Protein AF-A0A3L7VTV3-F1 (afdb_monomer_lite)

pLDDT: mean 96.02, std 2.48, range [87.56, 98.62]

Foldseek 3Di:
DQVCVVVVNPVDAAFAEDPAAPDDDRDDPCVVQPPVSPNPDDGDDDPDDHDPPGDVVVVVVCCVPDPDDDDDDDPDDPRD

Secondary structure (DSSP, 8-state):
-HHHHHTT-TTS--B---SS-SSS-----HHHH-TTSBTB---PPPS---BTT-HHHHHHHHHHH-SSPPPP---S-TT-

Sequence (80 aa):
MRLLHLYGADDVPVAEGAVGPLAGPLERATEVHGEGGLGNTKLPKAPRTAEPEGAVALMARILEASPEPVAIAPVGPLTN

Radius of gyration: 14.78 Å; chains: 1; bounding box: 29×27×37 Å

Structure (mmCIF, N/CA/C/O backbone):
data_AF-A0A3L7VTV3-F1
#
_entry.id   AF-A0A3L7VTV3-F1
#
loop_
_atom_site.group_PDB
_atom_site.id
_atom_site.type_symbol
_atom_site.label_atom_id
_atom_site.label_alt_id
_atom_site.label_comp_id
_atom_site.label_asym_id
_atom_site.label_entity_id
_atom_site.label_seq_id
_atom_site.pdbx_PDB_ins_code
_atom_site.Cartn_x
_atom_site.Cartn_y
_atom_site.Cartn_z
_atom_site.occupancy
_atom_site.B_iso_or_equiv
_atom_site.auth_seq_id
_atom_site.auth_comp_id
_atom_site.auth_asym_id
_atom_site.auth_atom_id
_atom_site.pdbx_PDB_model_num
ATOM 1 N N . MET A 1 1 ? -4.718 -4.190 -7.093 1.00 94.38 1 MET A N 1
ATOM 2 C CA . MET A 1 1 ? -6.101 -4.573 -7.472 1.00 94.38 1 MET A CA 1
ATOM 3 C C . MET A 1 1 ? -6.213 -5.877 -8.252 1.00 94.38 1 MET A C 1
ATOM 5 O O . MET A 1 1 ? -7.004 -6.711 -7.847 1.00 94.38 1 MET A O 1
ATOM 9 N N . ARG A 1 2 ? -5.454 -6.101 -9.338 1.00 96.12 2 ARG A N 1
ATOM 10 C CA . ARG A 1 2 ? -5.620 -7.314 -10.176 1.00 96.12 2 ARG A CA 1
ATOM 11 C C . ARG A 1 2 ? -5.435 -8.638 -9.420 1.00 96.12 2 ARG A C 1
ATOM 13 O O . ARG A 1 2 ? -6.189 -9.568 -9.663 1.00 96.12 2 ARG A O 1
ATOM 20 N N . LEU A 1 3 ? -4.460 -8.708 -8.510 1.00 96.75 3 LEU A N 1
ATOM 21 C CA . LEU A 1 3 ? -4.195 -9.917 -7.720 1.00 96.75 3 LEU A CA 1
ATOM 22 C C . LEU A 1 3 ? -5.327 -10.236 -6.738 1.00 96.75 3 LEU A C 1
ATOM 24 O O . LEU A 1 3 ? -5.777 -11.370 -6.703 1.00 96.75 3 LEU A O 1
ATOM 28 N N . LEU A 1 4 ? -5.821 -9.242 -5.993 1.00 97.44 4 LEU A N 1
ATOM 29 C CA . LEU A 1 4 ? -6.955 -9.431 -5.081 1.00 97.44 4 LEU A CA 1
ATOM 30 C C . LEU A 1 4 ? -8.185 -9.959 -5.827 1.00 97.44 4 LEU A C 1
ATOM 32 O O . LEU A 1 4 ? -8.771 -10.944 -5.398 1.00 97.44 4 LEU A O 1
ATOM 36 N N . HIS A 1 5 ? -8.492 -9.381 -6.991 1.00 97.12 5 HIS A N 1
ATOM 37 C CA . HIS A 1 5 ? -9.588 -9.852 -7.836 1.00 97.12 5 HIS A CA 1
ATOM 38 C C . HIS A 1 5 ? -9.383 -11.296 -8.322 1.00 97.12 5 HIS A C 1
ATOM 40 O O . HIS A 1 5 ? -10.293 -12.113 -8.233 1.00 97.12 5 HIS A O 1
ATOM 46 N N . LEU A 1 6 ? -8.174 -11.639 -8.788 1.00 96.88 6 LEU A N 1
ATOM 47 C CA . LEU A 1 6 ? -7.832 -13.005 -9.203 1.00 96.88 6 LEU A CA 1
ATOM 48 C C . LEU A 1 6 ? -8.051 -14.029 -8.076 1.00 96.88 6 LEU A C 1
ATOM 50 O O . LEU A 1 6 ? -8.485 -15.144 -8.347 1.00 96.88 6 LEU A O 1
ATOM 54 N N . TYR A 1 7 ? -7.758 -13.649 -6.831 1.00 97.38 7 TYR A N 1
ATOM 55 C CA . TYR A 1 7 ? -7.929 -14.501 -5.653 1.00 97.38 7 TYR A CA 1
ATOM 56 C C . TYR A 1 7 ? -9.315 -14.392 -4.995 1.00 97.38 7 TYR A C 1
ATOM 58 O O . TYR A 1 7 ? -9.536 -15.016 -3.962 1.00 97.38 7 TYR A O 1
ATOM 66 N N . GLY A 1 8 ? -10.253 -13.629 -5.569 1.00 97.00 8 GLY A N 1
ATOM 67 C CA . GLY A 1 8 ? -11.603 -13.457 -5.019 1.00 97.00 8 GLY A CA 1
ATOM 68 C C . GLY A 1 8 ? -11.672 -12.630 -3.727 1.00 97.00 8 GLY A C 1
ATOM 69 O O . GLY A 1 8 ? -12.650 -12.737 -2.998 1.00 97.00 8 GLY A O 1
ATOM 70 N N . ALA A 1 9 ? -10.656 -11.812 -3.445 1.00 97.50 9 ALA A N 1
ATOM 71 C CA . ALA A 1 9 ? -10.522 -10.982 -2.243 1.00 97.50 9 ALA A CA 1
ATOM 72 C C . ALA A 1 9 ? -10.848 -9.502 -2.532 1.00 97.50 9 ALA A C 1
ATOM 74 O O . ALA A 1 9 ? -10.079 -8.585 -2.222 1.00 97.50 9 ALA A O 1
ATOM 75 N N . ASP A 1 10 ? -11.958 -9.259 -3.231 1.00 96.12 10 ASP A N 1
ATOM 76 C CA . ASP A 1 10 ? -12.354 -7.913 -3.662 1.00 96.12 10 ASP A CA 1
ATOM 77 C C . ASP A 1 10 ? -12.864 -7.015 -2.520 1.00 96.12 10 ASP A C 1
ATOM 79 O O . ASP A 1 10 ? -12.979 -5.804 -2.697 1.00 96.12 10 ASP A O 1
ATOM 83 N N . ASP A 1 11 ? -13.108 -7.587 -1.349 1.00 96.31 11 ASP A N 1
ATOM 84 C CA . ASP A 1 11 ? -13.498 -6.920 -0.108 1.00 96.31 11 ASP A CA 1
ATOM 85 C C . ASP A 1 11 ? -12.317 -6.277 0.639 1.00 96.31 11 ASP A C 1
ATOM 87 O O . ASP A 1 11 ? -12.517 -5.349 1.419 1.00 96.31 11 ASP A O 1
ATOM 91 N N . VAL A 1 12 ? -11.078 -6.705 0.370 1.00 97.62 12 VAL A N 1
ATOM 92 C CA . VAL A 1 12 ? -9.883 -6.119 0.997 1.00 97.62 12 VAL A CA 1
ATOM 93 C C . VAL A 1 12 ? -9.694 -4.676 0.507 1.00 97.62 12 VAL A C 1
ATOM 95 O O . VAL A 1 12 ? -9.510 -4.484 -0.705 1.00 97.62 12 VAL A O 1
ATOM 98 N N . PRO A 1 13 ? -9.710 -3.655 1.387 1.00 97.50 13 PRO A N 1
ATOM 99 C CA . PRO A 1 13 ? -9.568 -2.259 0.986 1.00 97.50 13 PRO A CA 1
ATOM 100 C C . PRO A 1 13 ? -8.149 -1.981 0.485 1.00 97.50 13 PRO A C 1
ATOM 102 O O . PRO A 1 13 ? -7.162 -2.495 1.010 1.00 97.50 13 PRO A O 1
ATOM 105 N N . VAL A 1 14 ? -8.037 -1.149 -0.548 1.00 98.19 14 VAL A N 1
ATOM 106 C CA . VAL A 1 14 ? -6.751 -0.724 -1.112 1.00 98.19 14 VAL A CA 1
ATOM 107 C C . VAL A 1 14 ? -6.840 0.755 -1.409 1.00 98.19 14 VAL A C 1
ATOM 109 O O . VAL A 1 14 ? -7.734 1.161 -2.140 1.00 98.19 14 VAL A O 1
ATOM 112 N N . ALA A 1 15 ? -5.895 1.541 -0.910 1.00 98.31 15 ALA A N 1
ATOM 113 C CA . ALA A 1 15 ? -5.796 2.967 -1.191 1.00 98.31 15 ALA A CA 1
ATOM 114 C C . ALA A 1 15 ? -4.471 3.301 -1.892 1.00 98.31 15 ALA A C 1
ATOM 116 O O . ALA A 1 15 ? -3.498 2.548 -1.802 1.00 98.31 15 ALA A O 1
ATOM 117 N N . GLU A 1 16 ? -4.434 4.425 -2.603 1.00 98.19 16 GLU A N 1
ATOM 118 C CA . GLU A 1 16 ? -3.209 4.930 -3.229 1.00 98.19 16 GLU A CA 1
ATOM 119 C C . GLU A 1 16 ? -2.230 5.458 -2.167 1.00 98.19 16 GLU A C 1
ATOM 121 O O . GLU A 1 16 ? -2.628 6.178 -1.252 1.00 98.19 16 GLU A O 1
ATOM 126 N N . GLY A 1 17 ? -0.959 5.058 -2.260 1.00 97.88 17 GLY A N 1
ATOM 127 C CA . GLY A 1 17 ? 0.104 5.501 -1.354 1.00 97.88 17 GLY A CA 1
ATOM 128 C C . GLY A 1 17 ? 0.808 6.776 -1.816 1.00 97.88 17 GLY A C 1
ATOM 129 O O . GLY A 1 17 ? 0.393 7.432 -2.769 1.00 97.88 17 GLY A O 1
ATOM 130 N N . ALA A 1 18 ? 1.913 7.109 -1.154 1.00 97.31 18 ALA A N 1
ATOM 131 C CA . ALA A 1 18 ? 2.787 8.203 -1.547 1.00 97.31 18 ALA A CA 1
ATOM 132 C C . ALA A 1 18 ? 3.304 8.027 -2.988 1.00 97.31 18 ALA A C 1
ATOM 134 O O . ALA A 1 18 ? 3.715 6.940 -3.398 1.00 97.31 18 ALA A O 1
ATOM 135 N N . VAL A 1 19 ? 3.330 9.125 -3.749 1.00 95.38 19 VAL A N 1
ATOM 136 C CA . VAL A 1 19 ? 3.747 9.142 -5.166 1.00 95.38 19 VAL A CA 1
ATOM 137 C C . VAL A 1 19 ? 5.249 8.894 -5.377 1.00 95.38 19 VAL A C 1
ATOM 139 O O . VAL A 1 19 ? 5.686 8.625 -6.496 1.00 95.38 19 VAL A O 1
ATOM 142 N N . GLY A 1 20 ? 6.051 8.998 -4.318 1.00 95.44 20 GLY A N 1
ATOM 143 C CA . GLY A 1 20 ? 7.504 8.866 -4.343 1.00 95.44 20 GLY A CA 1
ATOM 144 C C . GLY A 1 20 ? 8.100 8.983 -2.938 1.00 95.44 20 GLY A C 1
ATOM 145 O O . GLY A 1 20 ? 7.347 9.181 -1.987 1.00 95.44 20 GLY A O 1
ATOM 146 N N . PRO A 1 21 ? 9.429 8.850 -2.794 1.00 96.50 21 PRO A N 1
ATOM 147 C CA . PRO A 1 21 ? 10.100 8.888 -1.495 1.00 96.50 21 PRO A CA 1
ATOM 148 C C . PRO A 1 21 ? 9.966 10.256 -0.804 1.00 96.50 21 PRO A C 1
ATOM 150 O O . PRO A 1 21 ? 9.768 11.277 -1.459 1.00 96.50 21 PRO A O 1
ATOM 153 N N . LEU A 1 22 ? 10.147 10.286 0.524 1.00 96.31 22 LEU A N 1
ATOM 154 C CA . LEU A 1 22 ? 10.135 11.530 1.313 1.00 96.31 22 LEU A CA 1
ATOM 155 C C . LEU A 1 22 ? 11.243 12.507 0.890 1.00 96.31 22 LEU A C 1
ATOM 157 O O . LEU A 1 22 ? 11.077 13.721 0.980 1.00 96.31 22 LEU A O 1
ATOM 161 N N . ALA A 1 23 ? 12.381 11.973 0.445 1.00 95.88 23 ALA A N 1
ATOM 162 C CA . ALA A 1 23 ? 13.504 12.732 -0.079 1.00 95.88 23 ALA A CA 1
ATOM 163 C C . ALA A 1 23 ? 14.252 11.911 -1.138 1.00 95.88 23 ALA A C 1
ATOM 165 O O . ALA A 1 23 ? 14.333 10.686 -1.037 1.00 95.88 23 ALA A O 1
ATOM 166 N N . GLY A 1 24 ? 14.841 12.600 -2.117 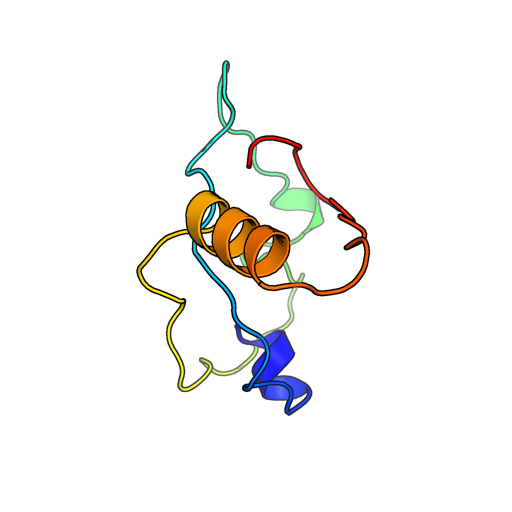1.00 93.88 24 GLY A N 1
ATOM 167 C CA . GLY A 1 24 ? 15.582 11.977 -3.215 1.00 93.88 24 GLY A CA 1
ATOM 168 C C . GLY A 1 24 ? 14.708 11.577 -4.413 1.00 93.88 24 GLY A C 1
ATOM 169 O O . GLY A 1 24 ? 13.497 11.807 -4.415 1.00 93.88 24 GLY A O 1
ATOM 170 N N . PRO A 1 25 ? 15.326 11.038 -5.477 1.00 93.31 25 PRO A N 1
ATOM 171 C CA . PRO A 1 25 ? 14.612 10.621 -6.677 1.00 93.31 25 PRO A CA 1
ATOM 172 C C . PRO A 1 25 ? 13.872 9.290 -6.474 1.00 93.31 25 PRO A C 1
ATOM 174 O O . PRO A 1 25 ? 14.292 8.432 -5.702 1.00 93.31 25 PRO A O 1
ATOM 177 N N . LEU A 1 26 ? 12.782 9.094 -7.221 1.00 93.44 26 LEU A N 1
ATOM 178 C CA . LEU A 1 26 ? 12.123 7.794 -7.336 1.00 93.44 26 LEU A CA 1
ATOM 179 C C . LEU A 1 26 ? 12.915 6.893 -8.291 1.00 93.44 26 LEU A C 1
ATOM 181 O O . LEU A 1 26 ? 13.020 7.193 -9.481 1.00 93.44 26 LEU A O 1
ATOM 185 N N . GLU A 1 27 ? 13.380 5.753 -7.792 1.00 89.94 27 GLU A N 1
ATOM 186 C CA . GLU A 1 27 ? 14.046 4.728 -8.596 1.00 89.94 27 GLU A CA 1
ATOM 187 C C . GLU A 1 27 ? 13.136 3.507 -8.777 1.00 89.94 27 GLU A C 1
ATOM 189 O O . GLU A 1 27 ? 12.524 3.018 -7.826 1.00 89.94 27 GLU A O 1
ATOM 194 N N . ARG A 1 28 ? 13.015 3.016 -10.017 1.00 87.56 28 ARG A N 1
ATOM 195 C CA . ARG A 1 28 ? 12.194 1.843 -10.356 1.00 87.56 28 ARG A CA 1
ATOM 196 C C . ARG A 1 28 ? 13.086 0.661 -10.718 1.00 87.56 28 ARG A C 1
ATOM 198 O O . ARG A 1 28 ? 13.947 0.786 -11.580 1.00 87.56 28 ARG A O 1
ATOM 205 N N . ALA A 1 29 ? 12.811 -0.509 -10.144 1.00 89.31 29 ALA A N 1
ATOM 206 C CA . ALA A 1 29 ? 13.508 -1.760 -10.454 1.00 89.31 29 ALA A CA 1
ATOM 207 C C . ALA A 1 29 ? 12.807 -2.558 -11.575 1.00 89.31 29 ALA A C 1
ATOM 209 O O . ALA A 1 29 ? 12.547 -3.756 -11.444 1.00 89.31 29 ALA A O 1
ATOM 210 N N . THR A 1 30 ? 12.461 -1.890 -12.681 1.00 90.62 30 THR A N 1
ATOM 211 C CA . THR A 1 30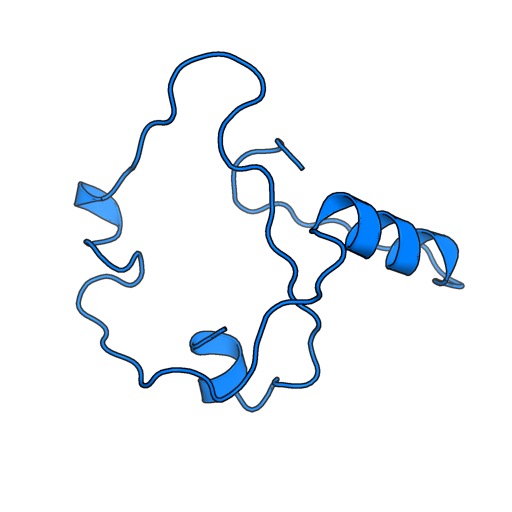 ? 11.721 -2.502 -13.802 1.00 90.62 30 THR A CA 1
ATOM 212 C C . THR A 1 30 ? 12.475 -3.682 -14.425 1.00 90.62 30 THR A C 1
ATOM 214 O O . THR A 1 30 ? 11.851 -4.658 -14.825 1.00 90.62 30 THR A O 1
ATOM 217 N N . GLU A 1 31 ? 13.808 -3.637 -14.441 1.00 91.69 31 GLU A N 1
ATOM 218 C CA . GLU A 1 31 ? 14.674 -4.727 -14.929 1.00 91.69 31 GLU A CA 1
ATOM 219 C C . GLU A 1 31 ? 14.518 -6.022 -14.115 1.00 91.69 31 GLU A C 1
ATOM 221 O O . GLU A 1 31 ? 14.697 -7.118 -14.638 1.00 91.69 31 GLU A O 1
ATOM 226 N N . VAL A 1 32 ? 14.142 -5.906 -12.837 1.00 94.25 32 VAL A N 1
ATOM 227 C CA . VAL A 1 32 ? 13.957 -7.046 -11.929 1.00 94.25 32 VAL A CA 1
ATOM 228 C C . VAL A 1 32 ? 12.512 -7.544 -11.959 1.00 94.25 32 VAL A C 1
ATOM 230 O O . VAL A 1 32 ? 12.266 -8.749 -11.958 1.00 94.25 32 VAL A O 1
ATOM 233 N N . HIS A 1 33 ? 11.539 -6.628 -11.989 1.00 94.50 33 HIS A N 1
ATOM 234 C CA . HIS A 1 33 ? 10.122 -6.962 -11.792 1.00 94.50 33 HIS A CA 1
ATOM 235 C C . HIS A 1 33 ? 9.266 -6.916 -13.070 1.00 94.50 33 HIS A C 1
ATOM 237 O O . HIS A 1 33 ? 8.079 -7.247 -13.018 1.00 94.50 33 HIS A O 1
ATOM 243 N N . GLY A 1 34 ? 9.840 -6.541 -14.215 1.00 94.00 34 GLY A N 1
ATOM 244 C CA . GLY A 1 34 ? 9.130 -6.317 -15.477 1.00 94.00 34 GLY A CA 1
ATOM 245 C C . GLY A 1 34 ? 8.308 -5.021 -15.488 1.00 94.00 34 GLY A C 1
ATOM 246 O O . GLY A 1 34 ? 8.025 -4.432 -14.445 1.00 94.00 34 GLY A O 1
ATOM 247 N N . GLU A 1 35 ? 7.875 -4.583 -16.676 1.00 91.19 35 GLU A N 1
ATOM 248 C CA . GLU A 1 35 ? 7.136 -3.316 -16.867 1.00 91.19 35 GLU A CA 1
ATOM 249 C C . GLU A 1 35 ? 5.867 -3.204 -16.011 1.00 91.19 35 GLU A C 1
ATOM 251 O O . GLU A 1 35 ? 5.526 -2.128 -15.526 1.00 91.19 35 GLU A O 1
ATOM 256 N N . GLY A 1 36 ? 5.163 -4.322 -15.816 1.00 90.12 36 GLY A N 1
ATOM 257 C CA . GLY A 1 36 ? 3.938 -4.382 -15.018 1.00 90.12 36 GLY A CA 1
ATOM 258 C C . GLY A 1 36 ? 4.151 -4.699 -13.536 1.00 90.12 36 GLY A C 1
ATOM 259 O O . GLY A 1 36 ? 3.159 -4.865 -12.827 1.00 90.12 36 GLY A O 1
ATOM 260 N N . GLY A 1 37 ? 5.400 -4.864 -13.082 1.00 93.44 37 GLY A N 1
ATOM 261 C CA . GLY A 1 37 ? 5.739 -5.286 -11.717 1.00 93.44 37 GLY A CA 1
ATOM 262 C C . GLY A 1 37 ? 5.395 -6.746 -11.380 1.00 93.44 37 GLY A C 1
ATOM 263 O O . GLY A 1 37 ? 5.510 -7.147 -10.226 1.00 93.44 37 GLY A O 1
ATOM 264 N N . LEU A 1 38 ? 4.950 -7.539 -12.363 1.00 95.25 38 LEU A N 1
ATOM 265 C CA . LEU A 1 38 ? 4.541 -8.947 -12.222 1.00 95.25 38 LEU A CA 1
ATOM 266 C C . LEU A 1 38 ? 5.252 -9.857 -13.242 1.00 95.25 38 LEU A C 1
ATOM 268 O O . LEU A 1 38 ? 4.682 -10.835 -13.742 1.00 95.25 38 LEU A O 1
ATOM 272 N N . GLY A 1 39 ? 6.483 -9.502 -13.609 1.00 92.69 39 GLY A N 1
ATOM 273 C CA . GLY A 1 39 ? 7.213 -10.122 -14.709 1.00 92.69 39 GLY A CA 1
ATOM 274 C C . GLY A 1 39 ? 6.416 -10.026 -16.011 1.00 92.69 39 GLY A C 1
ATOM 275 O O . GLY A 1 39 ? 5.891 -8.969 -16.357 1.00 92.69 39 GLY A O 1
ATOM 276 N N . ASN A 1 40 ? 6.271 -11.159 -16.699 1.00 93.75 40 ASN A N 1
ATOM 277 C CA . ASN A 1 40 ? 5.522 -11.260 -17.958 1.00 93.75 40 ASN A CA 1
ATOM 278 C C . ASN A 1 40 ? 4.026 -11.576 -17.766 1.00 93.75 40 ASN A C 1
ATOM 280 O O . ASN A 1 40 ? 3.308 -11.816 -18.740 1.00 93.75 40 ASN A O 1
ATOM 284 N N . THR A 1 41 ? 3.545 -11.604 -16.521 1.00 95.19 41 THR A N 1
ATOM 285 C CA . THR A 1 41 ? 2.164 -11.981 -16.205 1.00 95.19 41 THR A CA 1
ATOM 286 C C . THR A 1 41 ? 1.186 -10.898 -16.654 1.00 95.19 41 THR A C 1
ATOM 288 O O . THR A 1 41 ? 1.291 -9.736 -16.258 1.00 95.19 41 THR A O 1
ATOM 291 N N . LYS A 1 42 ? 0.173 -11.287 -17.437 1.00 94.50 42 LYS A N 1
ATOM 292 C CA . LYS A 1 42 ? -0.923 -10.406 -17.861 1.00 94.50 42 LYS A CA 1
ATOM 293 C C . LYS A 1 42 ? -2.218 -10.831 -17.181 1.00 94.50 42 LYS A C 1
ATOM 295 O O . LYS A 1 42 ? -2.696 -11.939 -17.390 1.00 94.50 42 LYS A O 1
ATOM 300 N N . LEU A 1 43 ? -2.783 -9.929 -16.384 1.00 94.31 43 LEU A N 1
ATOM 301 C CA . LEU A 1 43 ? -4.058 -10.121 -15.696 1.00 94.31 43 LEU A CA 1
ATOM 302 C C . LEU A 1 43 ? -5.096 -9.121 -16.220 1.00 94.31 43 LEU A C 1
ATOM 304 O O . LEU A 1 43 ? -4.721 -7.983 -16.535 1.00 94.31 43 LEU A O 1
ATOM 308 N N . PRO A 1 44 ? -6.385 -9.502 -16.283 1.00 94.19 44 PRO A N 1
ATOM 309 C CA . PRO A 1 44 ? -7.451 -8.574 -16.630 1.00 94.19 44 PRO A CA 1
ATOM 310 C C . PRO A 1 44 ? -7.519 -7.416 -15.626 1.00 94.19 44 PRO A C 1
ATOM 312 O O . PRO A 1 44 ? -7.030 -7.493 -14.493 1.00 94.19 44 PRO A O 1
ATOM 315 N N . LYS A 1 45 ? -8.119 -6.301 -16.048 1.00 94.69 45 LYS A N 1
ATOM 316 C CA . LYS A 1 45 ? -8.396 -5.179 -15.148 1.00 94.69 45 LYS A CA 1
ATOM 317 C C . LYS A 1 45 ? -9.402 -5.638 -14.084 1.00 94.69 45 LYS A C 1
ATOM 319 O O . LYS A 1 45 ? -10.427 -6.209 -14.431 1.00 94.69 45 LYS A O 1
ATOM 324 N N . ALA A 1 46 ? -9.117 -5.357 -12.812 1.00 96.31 46 ALA A N 1
ATOM 325 C CA . ALA A 1 46 ? -10.079 -5.587 -11.738 1.00 96.31 46 ALA A CA 1
ATOM 326 C C . ALA A 1 46 ? -11.264 -4.607 -11.878 1.00 96.31 46 ALA A C 1
ATOM 328 O O . ALA A 1 46 ? -11.019 -3.420 -12.127 1.00 96.31 46 ALA A O 1
ATOM 329 N N . PRO A 1 47 ? -12.522 -5.045 -11.701 1.00 95.62 47 PRO A N 1
ATOM 330 C CA . PRO A 1 47 ? -13.716 -4.207 -11.828 1.00 95.62 47 PRO A CA 1
ATOM 331 C C . PRO A 1 47 ? -13.971 -3.354 -10.568 1.00 95.62 47 PRO A C 1
ATOM 333 O O . PRO A 1 47 ? -15.108 -3.180 -10.145 1.00 95.62 47 PRO A O 1
ATOM 336 N N . ARG A 1 48 ? -12.907 -2.828 -9.952 1.00 93.56 48 ARG A N 1
ATOM 337 C CA . ARG A 1 48 ? -12.950 -2.031 -8.719 1.00 93.56 48 ARG A CA 1
ATOM 338 C C . ARG A 1 48 ? -11.898 -0.928 -8.726 1.00 93.56 48 ARG A C 1
ATOM 340 O O . ARG A 1 48 ? -10.880 -1.029 -9.418 1.00 93.56 48 ARG A O 1
ATOM 347 N N . THR A 1 49 ? -12.143 0.109 -7.939 1.00 95.31 49 THR A N 1
ATOM 348 C CA . THR A 1 49 ? -11.231 1.237 -7.721 1.00 95.31 49 THR A CA 1
ATOM 349 C C . THR A 1 49 ? -10.641 1.191 -6.319 1.00 95.31 49 THR A C 1
ATOM 351 O O . THR A 1 49 ? -11.100 0.429 -5.470 1.00 95.31 49 THR A O 1
ATOM 354 N N . ALA A 1 50 ? -9.582 1.967 -6.107 1.00 97.38 50 ALA A N 1
ATOM 355 C CA . ALA A 1 50 ? -9.025 2.185 -4.781 1.00 97.38 50 ALA A CA 1
ATOM 356 C C . ALA A 1 50 ? -9.969 3.042 -3.919 1.00 97.38 50 ALA A C 1
ATOM 358 O O . ALA A 1 50 ? -10.803 3.775 -4.456 1.00 97.38 50 ALA A O 1
ATOM 359 N N . GLU A 1 51 ? -9.802 2.951 -2.602 1.00 98.06 51 GLU A N 1
ATOM 360 C CA . GLU A 1 51 ? -10.420 3.849 -1.631 1.00 98.06 51 GLU A CA 1
ATOM 361 C C . GLU A 1 51 ? -9.952 5.295 -1.881 1.00 98.06 51 GLU A C 1
ATOM 363 O O . GLU A 1 51 ? -8.758 5.519 -2.121 1.00 98.06 51 GLU A O 1
ATOM 368 N N . PRO A 1 52 ? -10.860 6.285 -1.826 1.00 97.38 52 PRO A N 1
ATOM 369 C CA . PRO A 1 52 ? -10.571 7.655 -2.253 1.00 97.38 52 PRO A CA 1
ATOM 370 C C . PRO A 1 52 ? -9.700 8.450 -1.269 1.00 97.38 52 PRO A C 1
ATOM 372 O O . PRO A 1 52 ? -9.158 9.489 -1.630 1.00 97.38 52 PRO A O 1
ATOM 375 N N . GLU A 1 53 ? -9.581 7.997 -0.024 1.00 97.50 53 GLU A N 1
ATOM 376 C CA . GLU A 1 53 ? -8.918 8.728 1.066 1.00 97.50 53 GLU A CA 1
ATOM 377 C C . GLU A 1 53 ? -7.379 8.638 1.079 1.00 97.50 53 GLU A C 1
ATOM 379 O O . GLU A 1 53 ? -6.727 9.413 1.775 1.00 97.50 53 GLU A O 1
ATOM 384 N N . GLY A 1 54 ? -6.784 7.714 0.319 1.00 98.25 54 GLY A N 1
ATOM 385 C CA . GLY A 1 54 ? -5.338 7.468 0.326 1.00 98.25 54 GLY A CA 1
ATOM 386 C C . GLY A 1 54 ? -4.850 6.578 1.483 1.00 98.25 54 GLY A C 1
ATOM 387 O O . GLY A 1 54 ? -5.552 6.334 2.464 1.00 98.25 54 GLY A O 1
ATOM 388 N N . ALA A 1 55 ? -3.635 6.039 1.347 1.00 98.31 55 ALA A N 1
ATOM 389 C CA . ALA A 1 55 ? -3.106 4.983 2.216 1.00 98.31 55 ALA A CA 1
ATOM 390 C C . ALA A 1 55 ? -2.946 5.409 3.677 1.00 98.31 55 ALA A C 1
ATOM 392 O O . ALA A 1 55 ? -3.307 4.643 4.563 1.00 98.31 55 ALA A O 1
ATOM 393 N N . VAL A 1 56 ? -2.448 6.622 3.939 1.00 98.19 56 VAL A N 1
ATOM 394 C CA . VAL A 1 56 ? -2.239 7.114 5.314 1.00 98.19 56 VAL A CA 1
ATOM 395 C C . VAL A 1 56 ? -3.572 7.267 6.047 1.00 98.19 56 VAL A C 1
ATOM 397 O O . VAL A 1 56 ? -3.703 6.809 7.179 1.00 98.19 56 VAL A O 1
ATOM 400 N N . ALA A 1 57 ? -4.585 7.843 5.391 1.00 98.56 57 ALA A N 1
ATOM 401 C CA . ALA A 1 57 ? -5.913 7.991 5.980 1.00 98.56 57 ALA A CA 1
ATOM 402 C C . ALA A 1 57 ? -6.612 6.634 6.168 1.00 98.56 57 ALA A C 1
ATOM 404 O O . ALA A 1 57 ? -7.229 6.410 7.207 1.00 98.56 57 ALA A O 1
ATOM 405 N N . LEU A 1 58 ? -6.459 5.703 5.216 1.00 98.62 58 LEU A N 1
ATOM 4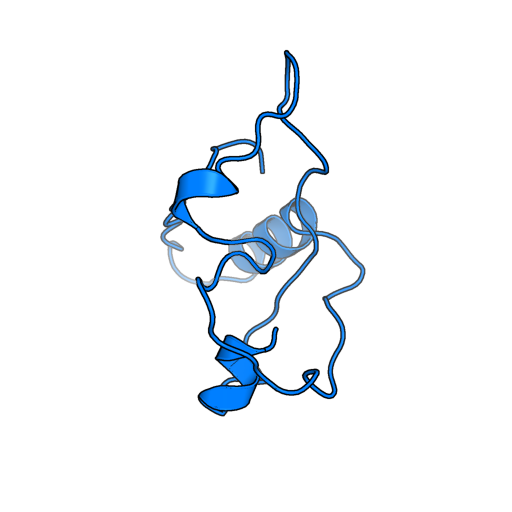06 C CA . LEU A 1 58 ? -6.972 4.338 5.350 1.00 98.62 58 LEU A CA 1
ATOM 407 C C . LEU A 1 58 ? -6.319 3.609 6.535 1.00 98.62 58 LEU A C 1
ATOM 409 O O . LEU A 1 58 ? -7.023 2.993 7.332 1.00 98.62 58 LEU A O 1
ATOM 413 N N . MET A 1 59 ? -4.990 3.699 6.679 1.00 98.44 59 MET A N 1
ATOM 414 C CA . MET A 1 59 ? -4.270 3.118 7.818 1.00 98.44 59 MET A CA 1
ATOM 415 C C . MET A 1 59 ? -4.744 3.727 9.137 1.00 98.44 59 MET A C 1
ATOM 417 O O . MET A 1 59 ? -5.086 2.975 10.043 1.00 98.44 59 MET A O 1
ATOM 421 N N . ALA A 1 60 ? -4.833 5.057 9.233 1.00 98.50 60 ALA A N 1
ATOM 422 C CA . ALA A 1 60 ? -5.338 5.735 10.427 1.00 98.50 60 ALA A CA 1
ATOM 423 C C . ALA A 1 60 ? -6.752 5.257 10.791 1.00 98.50 60 ALA A C 1
ATOM 425 O O . ALA A 1 60 ? -6.981 4.842 11.924 1.00 98.50 60 ALA A O 1
ATOM 426 N N . ARG A 1 61 ? -7.667 5.195 9.812 1.00 98.38 61 ARG A N 1
ATOM 427 C CA . ARG A 1 61 ? -9.038 4.704 10.014 1.00 98.38 61 ARG A CA 1
ATOM 428 C C . ARG A 1 61 ? -9.071 3.269 10.540 1.00 98.38 61 ARG A C 1
ATOM 430 O O . ARG A 1 61 ? -9.834 2.979 11.454 1.00 98.38 61 ARG A O 1
ATOM 437 N N . ILE A 1 62 ? -8.268 2.371 9.966 1.00 98.19 62 ILE A N 1
ATOM 438 C CA . ILE A 1 62 ? -8.191 0.969 10.406 1.00 98.19 62 ILE A CA 1
ATOM 439 C C . ILE A 1 62 ? -7.633 0.882 11.833 1.00 98.19 62 ILE A C 1
ATOM 441 O O . ILE A 1 62 ? -8.183 0.153 12.653 1.00 98.19 62 ILE A O 1
ATOM 445 N N . LEU A 1 63 ? -6.569 1.631 12.136 1.00 98.44 63 LEU A N 1
ATOM 446 C CA . LEU A 1 63 ? -5.933 1.641 13.455 1.00 98.44 63 LEU A CA 1
ATOM 447 C C . LEU A 1 63 ? -6.868 2.179 14.543 1.00 98.44 63 LEU A C 1
ATOM 449 O O . LEU A 1 63 ? -6.966 1.575 15.605 1.00 98.44 63 LEU A O 1
ATOM 453 N N . GLU A 1 64 ? -7.570 3.280 14.276 1.00 98.38 64 GLU A N 1
ATOM 454 C CA . GLU A 1 64 ? -8.515 3.896 15.215 1.00 98.38 64 GLU A CA 1
ATOM 455 C C . GLU A 1 64 ? -9.760 3.033 15.453 1.00 98.38 64 GLU A C 1
ATOM 457 O O . GLU A 1 64 ? -10.305 3.026 16.556 1.00 98.38 64 GLU A O 1
ATOM 462 N N . ALA A 1 65 ? -10.219 2.304 14.431 1.00 98.31 65 ALA A N 1
ATOM 463 C CA . ALA A 1 65 ? -11.404 1.455 14.523 1.00 98.31 65 ALA A CA 1
ATOM 464 C C . ALA A 1 65 ? -11.122 0.058 15.102 1.00 98.31 65 ALA A C 1
ATOM 466 O O . ALA A 1 65 ? -12.063 -0.639 15.491 1.00 98.31 65 ALA A O 1
ATOM 467 N N . SER A 1 66 ? -9.861 -0.381 15.129 1.00 98.25 66 SER A N 1
ATOM 468 C CA . SER A 1 66 ? -9.512 -1.732 15.562 1.00 98.25 66 SER A CA 1
ATOM 469 C C . SER A 1 66 ? -9.606 -1.873 17.088 1.00 98.25 66 SER A C 1
ATOM 471 O O . SER A 1 66 ? -8.960 -1.119 17.816 1.00 98.25 66 SER A O 1
ATOM 473 N N . PRO A 1 67 ? -10.350 -2.867 17.609 1.00 98.12 67 PRO A N 1
ATOM 474 C CA . PRO A 1 67 ? -10.401 -3.142 19.045 1.00 98.12 67 PRO A CA 1
ATOM 475 C C . PRO A 1 67 ?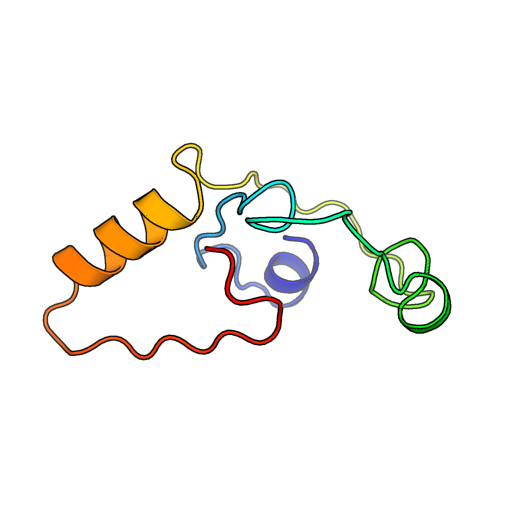 -9.127 -3.829 19.568 1.00 98.12 67 PRO A C 1
ATOM 477 O O . PRO A 1 67 ? -8.952 -3.962 20.779 1.00 98.12 67 PRO A O 1
ATOM 480 N N . GLU A 1 68 ? -8.252 -4.285 18.670 1.00 98.44 68 GLU A N 1
ATOM 481 C CA . GLU A 1 68 ? -7.008 -4.988 18.977 1.00 98.44 68 GLU A CA 1
ATOM 482 C C . GLU A 1 68 ? -5.803 -4.367 18.247 1.00 98.44 68 GLU A C 1
ATOM 484 O O . GLU A 1 68 ? -5.980 -3.699 17.221 1.00 98.44 68 GLU A O 1
ATOM 489 N N . PRO A 1 69 ? -4.565 -4.569 18.740 1.00 98.31 69 PRO A N 1
ATOM 490 C CA . PRO A 1 69 ? -3.371 -4.089 18.054 1.00 98.31 69 PRO A CA 1
ATOM 491 C C . P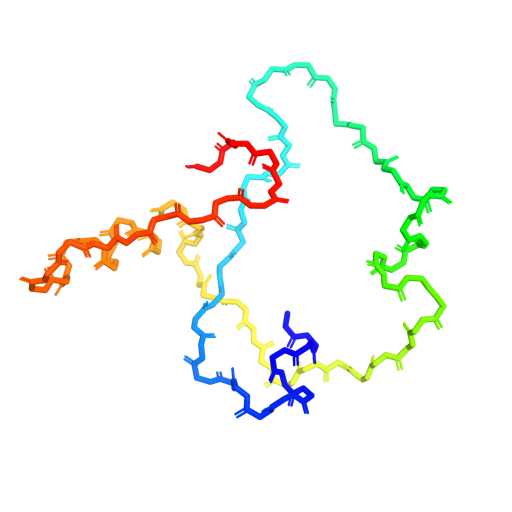RO A 1 69 ? -3.267 -4.627 16.622 1.00 98.31 69 PRO A C 1
ATOM 493 O O . PRO A 1 69 ? -3.298 -5.834 16.395 1.00 98.31 69 PRO A O 1
ATOM 496 N N . VAL A 1 70 ? -3.077 -3.726 15.660 1.00 98.31 70 VAL A N 1
ATOM 497 C CA . VAL A 1 70 ? -2.899 -4.076 14.245 1.00 98.31 70 VAL A CA 1
ATOM 498 C C . VAL A 1 70 ? -1.410 -4.189 13.928 1.00 98.31 70 VAL A C 1
ATOM 500 O O . VAL A 1 70 ? -0.628 -3.285 14.221 1.00 98.31 70 VAL A O 1
ATOM 503 N N . ALA A 1 71 ? -1.011 -5.286 13.287 1.00 98.25 71 ALA A N 1
ATOM 504 C CA . ALA A 1 71 ? 0.343 -5.443 12.769 1.00 98.25 71 ALA A CA 1
ATOM 505 C C . ALA A 1 71 ? 0.488 -4.758 11.399 1.00 98.25 71 ALA A C 1
ATOM 507 O O . ALA A 1 71 ? -0.281 -5.030 10.477 1.00 98.25 71 ALA A O 1
ATOM 508 N N . ILE A 1 72 ? 1.513 -3.916 11.245 1.00 97.75 72 ILE A N 1
ATOM 509 C CA . ILE A 1 72 ? 1.881 -3.307 9.959 1.00 97.75 72 ILE A CA 1
ATOM 510 C C . ILE A 1 72 ? 3.048 -4.106 9.367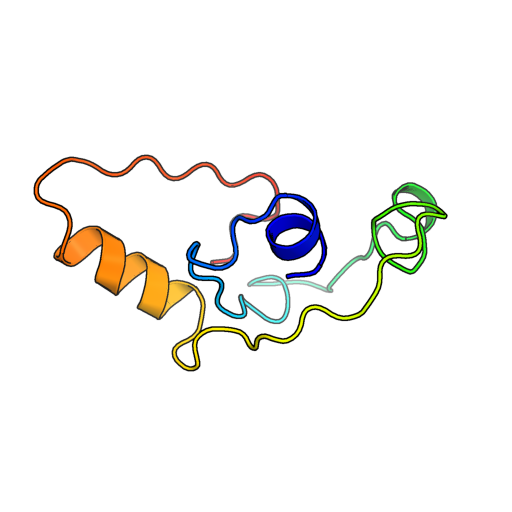 1.00 97.75 72 ILE A C 1
ATOM 512 O O . ILE A 1 72 ? 4.103 -4.219 9.988 1.00 97.75 72 ILE A O 1
ATOM 516 N N . ALA A 1 73 ? 2.862 -4.654 8.163 1.00 97.94 73 ALA A N 1
ATOM 517 C CA . ALA A 1 73 ? 3.862 -5.456 7.452 1.00 97.94 73 ALA A CA 1
ATOM 518 C C . ALA A 1 73 ? 4.303 -4.763 6.147 1.00 97.94 73 ALA A C 1
ATOM 520 O O . ALA A 1 73 ? 3.834 -5.123 5.063 1.00 97.94 73 ALA A O 1
ATOM 521 N N . PRO A 1 74 ? 5.180 -3.745 6.216 1.00 97.19 74 PRO A N 1
ATOM 522 C CA . PRO A 1 74 ? 5.646 -3.058 5.024 1.00 97.19 74 PRO A CA 1
ATOM 523 C C . PRO A 1 74 ? 6.654 -3.932 4.266 1.00 97.19 74 PRO A C 1
ATOM 525 O O . PRO A 1 74 ? 7.716 -4.274 4.777 1.00 97.19 74 PRO A O 1
ATOM 528 N N . VAL A 1 75 ? 6.320 -4.281 3.022 1.00 96.75 75 VAL A N 1
ATOM 529 C CA . VAL A 1 75 ? 7.171 -5.085 2.117 1.00 96.75 75 VAL A CA 1
ATOM 530 C C . VAL A 1 75 ? 7.775 -4.255 0.973 1.00 96.75 75 VAL A C 1
ATOM 532 O O . VAL A 1 75 ? 8.261 -4.797 -0.015 1.00 96.75 75 VAL A O 1
ATOM 535 N N . GLY A 1 76 ? 7.730 -2.929 1.107 1.00 94.50 76 GLY A N 1
ATOM 536 C CA . GLY A 1 76 ? 8.333 -1.945 0.206 1.00 94.50 76 GLY A CA 1
ATOM 537 C C . GLY A 1 76 ? 8.929 -0.772 0.998 1.00 94.50 76 GLY A C 1
ATOM 538 O O . GLY A 1 76 ? 9.149 -0.909 2.203 1.00 94.50 76 GLY A O 1
ATOM 539 N N . PRO A 1 77 ? 9.190 0.386 0.363 1.00 95.38 77 PRO A N 1
ATOM 540 C CA . PRO A 1 77 ? 9.660 1.582 1.064 1.00 95.38 77 PRO A CA 1
ATOM 541 C C . PRO A 1 77 ? 8.708 2.033 2.186 1.00 95.38 77 PRO A C 1
ATOM 543 O O . PRO A 1 77 ? 7.490 2.005 2.020 1.00 95.38 77 PRO A O 1
ATOM 546 N N . LEU A 1 78 ? 9.265 2.512 3.305 1.00 97.00 78 LEU A N 1
ATOM 547 C CA . LEU A 1 78 ? 8.524 2.956 4.502 1.00 97.00 78 LEU A CA 1
ATOM 548 C C . LEU A 1 78 ? 7.978 4.392 4.383 1.00 97.00 78 LEU A C 1
ATOM 550 O O . LEU A 1 78 ? 8.088 5.185 5.310 1.00 97.00 78 LEU A O 1
ATOM 554 N N . THR A 1 79 ? 7.508 4.780 3.199 1.00 97.75 79 THR A N 1
ATOM 555 C CA . THR A 1 79 ? 7.130 6.175 2.914 1.00 97.75 79 THR A CA 1
ATOM 556 C C . THR A 1 79 ? 5.725 6.534 3.404 1.00 97.75 79 THR A C 1
ATOM 558 O O . THR A 1 79 ? 5.489 7.692 3.735 1.00 97.75 79 THR A O 1
ATOM 561 N N . ASN A 1 80 ? 4.806 5.564 3.424 1.00 96.88 80 ASN A N 1
ATOM 562 C CA . ASN A 1 80 ? 3.458 5.737 3.979 1.00 96.88 80 ASN A CA 1
ATOM 563 C C . ASN A 1 80 ? 3.489 5.625 5.501 1.00 96.88 80 ASN A C 1
ATOM 565 O O . ASN A 1 80 ? 2.714 6.369 6.136 1.00 96.88 80 ASN A O 1
#